Protein AF-A0A1H0DXX7-F1 (afdb_monomer)

Mean predicted aligned error: 6.41 Å

Foldseek 3Di:
DDDDPVNVCVVCVPDDPVRVVVVVVVVVVVVVVVVVVVVVVVVVVVVD

Sequence (48 aa):
MNIEKQDVLHLVDNLSEDDLRVVYTFIQEYRIAEMEVQHERNMSASSL

Solvent-accessible surface area (backbone atoms only — not comparable to full-atom values): 2913 Å² total; per-residue (Å²): 134,89,80,50,74,63,58,56,50,62,66,53,71,81,50,52,73,67,53,50,51,51,54,51,50,51,55,51,54,50,52,52,54,50,50,52,55,51,50,54,52,53,55,59,64,73,73,113

Organism: NCBI:txid745820

pLDDT: mean 88.17, std 10.89, range [53.75, 97.62]

Radius of gyration: 16.27 Å; Cα contacts (8 Å, |Δi|>4): 3; chains: 1; bounding box: 36×12×43 Å

Secondary structure (DSSP, 8-state):
----HHHHHHHHTT--HHHHHHHHHHHHHHHHHHHHHHHHHHHHHTT-

Structure (mmCIF, N/CA/C/O backbone):
data_AF-A0A1H0DXX7-F1
#
_entry.id   AF-A0A1H0DXX7-F1
#
loop_
_atom_site.group_PDB
_atom_site.id
_atom_site.type_symbol
_atom_site.label_atom_id
_atom_site.label_alt_id
_atom_site.label_comp_id
_atom_site.label_asym_id
_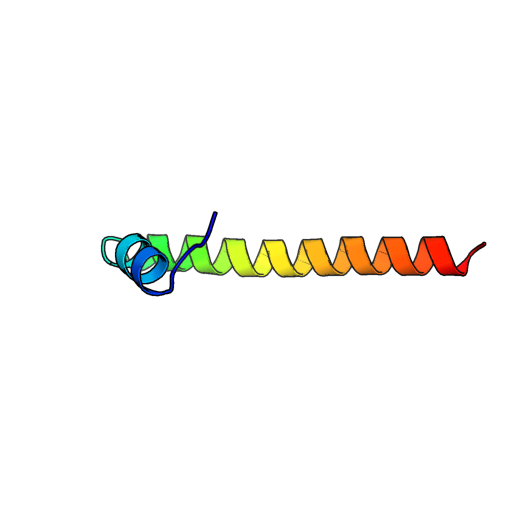atom_site.label_entity_id
_atom_site.label_seq_id
_atom_site.pdbx_PDB_ins_code
_atom_site.Cartn_x
_atom_site.Cartn_y
_atom_site.Cartn_z
_atom_site.occupancy
_atom_site.B_iso_or_equiv
_atom_site.auth_seq_id
_atom_site.auth_comp_id
_atom_site.auth_asym_id
_atom_site.auth_atom_id
_atom_site.pdbx_PDB_model_num
ATOM 1 N N . MET A 1 1 ? -12.482 -1.439 -14.359 1.00 60.44 1 MET A N 1
ATOM 2 C CA . MET A 1 1 ? -12.803 -1.614 -12.931 1.00 60.44 1 MET A CA 1
ATOM 3 C C . MET A 1 1 ? -12.689 -0.238 -12.305 1.00 60.44 1 MET A C 1
ATOM 5 O O . MET A 1 1 ? -11.580 0.270 -12.235 1.00 60.44 1 MET A O 1
ATOM 9 N N . ASN A 1 2 ? -13.814 0.417 -12.009 1.00 82.75 2 ASN A N 1
ATOM 10 C CA . ASN A 1 2 ? -13.785 1.684 -11.278 1.00 82.75 2 ASN A CA 1
ATOM 11 C C . ASN A 1 2 ? -13.632 1.331 -9.806 1.00 82.75 2 ASN A C 1
ATOM 13 O O . ASN A 1 2 ? -14.503 0.666 -9.260 1.00 82.75 2 ASN A O 1
ATOM 17 N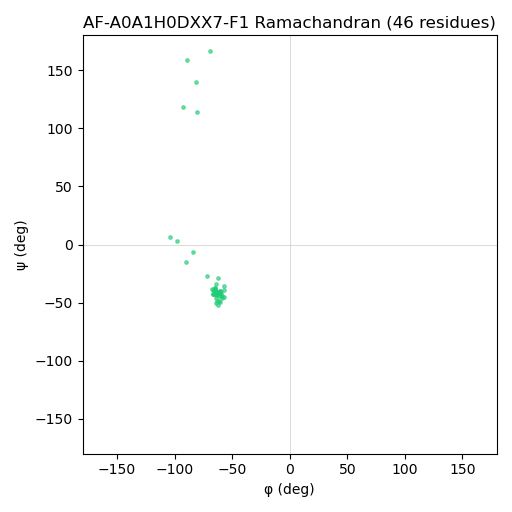 N . ILE A 1 3 ? -12.501 1.704 -9.220 1.00 83.88 3 ILE A N 1
ATOM 18 C CA . ILE A 1 3 ? -12.297 1.631 -7.778 1.00 83.88 3 ILE A CA 1
ATOM 19 C C . ILE A 1 3 ? -12.698 2.996 -7.238 1.00 83.88 3 ILE A C 1
ATOM 21 O O . ILE A 1 3 ? -12.115 4.011 -7.630 1.00 83.88 3 ILE A O 1
ATOM 25 N N . GLU A 1 4 ? -13.705 3.031 -6.380 1.00 93.56 4 GLU A N 1
ATOM 26 C CA . GLU A 1 4 ? -14.136 4.254 -5.728 1.00 93.56 4 GLU A CA 1
ATOM 27 C C . GLU A 1 4 ? -13.377 4.461 -4.419 1.00 93.56 4 GLU A C 1
ATOM 29 O O . GLU A 1 4 ? -12.838 3.539 -3.804 1.00 93.56 4 GLU A O 1
ATOM 34 N N . LYS A 1 5 ? -13.338 5.710 -3.949 1.00 88.31 5 LYS A N 1
ATOM 35 C CA . LYS A 1 5 ? -12.678 6.044 -2.682 1.00 88.31 5 LYS A CA 1
ATOM 36 C C . LYS A 1 5 ? -13.251 5.235 -1.510 1.00 88.31 5 LYS A C 1
ATOM 38 O O . LYS A 1 5 ? -12.505 4.880 -0.605 1.00 88.31 5 LYS A O 1
ATOM 43 N N . GLN A 1 6 ? -14.556 4.959 -1.523 1.00 91.62 6 GLN A N 1
ATOM 44 C CA . GLN A 1 6 ? -15.214 4.165 -0.485 1.00 91.62 6 GLN A CA 1
ATOM 45 C C . GLN A 1 6 ? -14.714 2.720 -0.460 1.00 91.62 6 GLN A C 1
ATOM 47 O O . GLN A 1 6 ? -14.492 2.198 0.626 1.00 91.62 6 GLN A O 1
ATOM 52 N N . ASP A 1 7 ? -14.435 2.115 -1.615 1.00 89.50 7 ASP A N 1
ATOM 53 C CA . ASP A 1 7 ? -13.904 0.749 -1.687 1.00 89.50 7 ASP A CA 1
ATOM 54 C C . ASP A 1 7 ? -12.541 0.644 -0.994 1.00 89.50 7 ASP A C 1
ATOM 56 O O . ASP A 1 7 ? -12.278 -0.299 -0.249 1.00 89.50 7 ASP A O 1
ATOM 60 N N . VAL A 1 8 ? -11.688 1.656 -1.182 1.00 87.12 8 VAL A N 1
ATOM 61 C CA . VAL A 1 8 ? -10.379 1.733 -0.518 1.00 87.12 8 VAL A CA 1
ATOM 62 C C . VAL A 1 8 ? -10.540 1.921 0.988 1.00 87.12 8 VAL A C 1
ATOM 64 O O . VAL A 1 8 ? -9.834 1.275 1.756 1.00 87.12 8 VAL A O 1
ATOM 67 N N . LEU A 1 9 ? -11.471 2.778 1.417 1.00 89.31 9 LEU A N 1
ATOM 68 C CA . LEU A 1 9 ? -11.738 3.003 2.839 1.00 89.31 9 LEU A CA 1
ATOM 69 C C . LEU A 1 9 ? -12.261 1.733 3.517 1.00 89.31 9 LEU A C 1
ATOM 71 O O . LEU A 1 9 ? -11.765 1.378 4.578 1.00 89.31 9 LEU A O 1
ATOM 75 N N . HIS A 1 10 ? -13.180 1.006 2.880 1.00 90.19 10 HIS A N 1
ATOM 76 C CA . HIS A 1 10 ? -13.690 -0.267 3.391 1.00 90.19 10 HIS A CA 1
ATOM 77 C C . HIS A 1 10 ? -12.620 -1.360 3.467 1.00 90.19 10 HIS A C 1
ATOM 79 O O . HIS A 1 10 ? -12.645 -2.177 4.385 1.00 90.19 10 HIS A O 1
ATOM 85 N N . LEU A 1 11 ? -11.671 -1.371 2.528 1.00 86.56 11 LEU A N 1
ATOM 86 C CA . LEU A 1 11 ? -10.557 -2.316 2.536 1.00 86.56 11 LEU A CA 1
ATOM 87 C C . LEU A 1 11 ? -9.633 -2.107 3.743 1.00 86.56 11 LEU A C 1
ATOM 89 O O . LEU A 1 11 ? -9.143 -3.080 4.310 1.00 86.56 11 LEU A O 1
ATOM 93 N N . VAL A 1 12 ? -9.397 -0.850 4.129 1.00 89.62 12 VAL A N 1
ATOM 94 C CA . VAL A 1 12 ? -8.475 -0.510 5.223 1.00 89.62 12 VAL A CA 1
ATOM 95 C C . VAL A 1 12 ? -9.142 -0.448 6.599 1.00 89.62 12 VAL A C 1
ATOM 97 O O . VAL A 1 12 ? -8.440 -0.482 7.602 1.00 89.62 12 VAL A O 1
ATOM 100 N N . ASP A 1 13 ? -10.476 -0.399 6.659 1.00 91.94 13 ASP A N 1
ATOM 101 C CA . ASP A 1 13 ? -11.256 -0.178 7.891 1.00 91.94 13 ASP A CA 1
ATOM 102 C C . ASP A 1 13 ? -11.059 -1.274 8.954 1.00 91.94 13 ASP A C 1
ATOM 104 O O . ASP A 1 13 ? -11.147 -1.018 10.151 1.00 91.94 13 ASP A O 1
ATOM 108 N N . ASN A 1 14 ? -10.765 -2.503 8.519 1.00 91.81 14 ASN A N 1
ATOM 109 C CA . ASN A 1 14 ? -10.568 -3.659 9.403 1.00 91.81 14 ASN A CA 1
ATOM 110 C C . ASN A 1 14 ? -9.093 -4.045 9.585 1.00 91.81 14 ASN A C 1
ATOM 112 O O . ASN A 1 14 ? -8.803 -5.088 10.172 1.00 91.81 14 ASN A O 1
ATOM 116 N N . LEU A 1 15 ? -8.164 -3.251 9.051 1.00 95.06 15 LEU A N 1
ATOM 117 C CA . LEU A 1 15 ? -6.738 -3.527 9.159 1.00 95.06 15 LEU A CA 1
ATOM 118 C C . LEU A 1 15 ? -6.199 -3.062 10.509 1.00 95.06 15 LEU A C 1
ATOM 120 O O . LEU A 1 15 ? -6.547 -1.990 11.006 1.00 95.06 15 LEU A O 1
ATOM 124 N N . SER A 1 16 ? -5.311 -3.864 11.094 1.00 96.56 16 SER A N 1
ATOM 125 C CA . SER A 1 16 ? -4.534 -3.417 12.247 1.00 96.56 16 SER A CA 1
ATOM 126 C C . SER A 1 16 ? -3.514 -2.3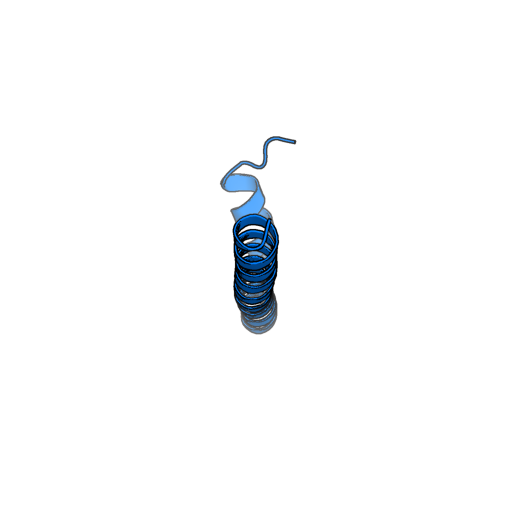48 11.832 1.00 96.56 16 SER A C 1
ATOM 128 O O . SER A 1 16 ? -3.220 -2.165 10.649 1.00 96.56 16 SER A O 1
ATOM 130 N N . GLU A 1 17 ? -2.930 -1.643 12.805 1.00 95.62 17 GLU A N 1
ATOM 131 C CA . GLU A 1 17 ? -1.846 -0.691 12.522 1.00 95.62 17 GLU A CA 1
ATOM 132 C C . GLU A 1 17 ? -0.668 -1.366 11.798 1.00 95.62 17 GLU A C 1
ATOM 134 O O . GLU A 1 17 ? -0.098 -0.789 10.869 1.00 95.62 17 GLU A O 1
ATOM 139 N N . ASP A 1 18 ? -0.332 -2.598 12.183 1.00 97.62 18 ASP A N 1
ATOM 140 C CA . ASP A 1 18 ? 0.750 -3.361 11.561 1.00 97.62 18 ASP A CA 1
ATOM 141 C C . ASP A 1 18 ? 0.417 -3.713 10.107 1.00 97.62 18 ASP A C 1
ATOM 143 O O . ASP A 1 18 ? 1.257 -3.532 9.222 1.00 97.62 18 ASP A O 1
ATOM 147 N N . ASP A 1 19 ? -0.822 -4.122 9.826 1.00 96.19 19 ASP A N 1
ATOM 148 C CA . ASP A 1 19 ? -1.270 -4.393 8.456 1.00 96.19 19 ASP A CA 1
ATOM 149 C C . ASP A 1 19 ? -1.230 -3.122 7.594 1.00 96.19 19 ASP A C 1
ATOM 151 O O . ASP A 1 19 ? -0.749 -3.143 6.459 1.00 96.19 19 ASP A O 1
ATOM 155 N N . LEU A 1 20 ? -1.675 -1.984 8.141 1.00 95.06 20 LEU A N 1
ATOM 156 C CA . LEU A 1 20 ? -1.594 -0.688 7.463 1.00 95.06 20 LEU A CA 1
ATOM 157 C C . LEU A 1 20 ? -0.148 -0.298 7.163 1.00 95.06 20 LEU A C 1
ATOM 159 O O . LEU A 1 20 ? 0.143 0.222 6.083 1.00 95.06 20 LEU A O 1
ATOM 163 N N . ARG A 1 21 ? 0.770 -0.570 8.095 1.00 96.88 21 ARG A N 1
ATOM 164 C CA . ARG A 1 21 ? 2.200 -0.321 7.910 1.00 96.88 21 ARG A CA 1
ATOM 165 C C . ARG A 1 21 ? 2.763 -1.170 6.773 1.00 9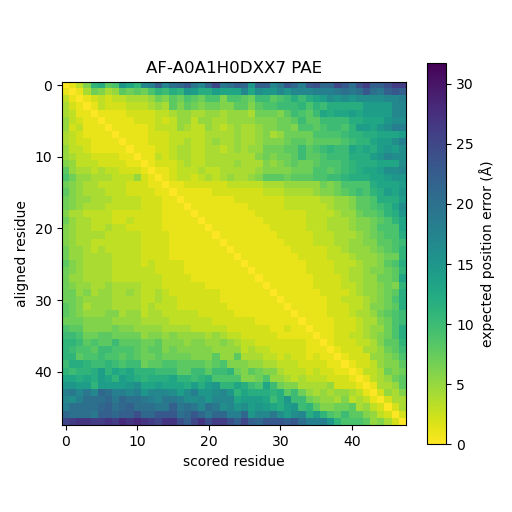6.88 21 ARG A C 1
ATOM 167 O O . ARG A 1 21 ? 3.486 -0.635 5.937 1.00 96.88 21 ARG A O 1
ATOM 174 N N . VAL A 1 22 ? 2.383 -2.446 6.686 1.00 96.19 22 VAL A N 1
ATOM 175 C CA . VAL A 1 22 ? 2.776 -3.336 5.581 1.00 96.19 22 VAL A CA 1
ATOM 176 C C . VAL A 1 22 ? 2.255 -2.818 4.239 1.00 96.19 22 VAL A C 1
ATOM 178 O O . VAL A 1 22 ? 3.033 -2.697 3.292 1.00 96.19 22 VAL A O 1
ATOM 181 N N . VAL A 1 23 ? 0.968 -2.462 4.153 1.00 94.25 23 VAL A N 1
ATOM 182 C CA . VAL A 1 23 ? 0.365 -1.917 2.922 1.00 94.25 23 VAL A CA 1
ATOM 183 C C . VAL A 1 23 ? 1.062 -0.625 2.500 1.00 94.25 23 VAL A C 1
ATOM 185 O O . VAL A 1 23 ? 1.396 -0.453 1.327 1.00 94.25 23 VAL A O 1
ATOM 188 N N . TYR A 1 24 ? 1.327 0.273 3.450 1.00 94.62 24 TYR A N 1
ATOM 189 C CA . TYR A 1 24 ? 2.042 1.514 3.179 1.00 94.62 24 TYR A CA 1
ATOM 190 C C . TYR A 1 24 ? 3.449 1.250 2.633 1.00 94.62 24 TYR A C 1
ATOM 192 O O . TYR A 1 24 ? 3.813 1.812 1.599 1.00 94.62 24 TYR A O 1
ATOM 200 N N . THR A 1 25 ? 4.223 0.379 3.286 1.00 96.88 25 THR A N 1
ATOM 201 C CA . THR A 1 25 ? 5.567 0.011 2.828 1.00 96.88 25 THR A CA 1
ATOM 202 C C . THR A 1 25 ? 5.525 -0.582 1.425 1.00 96.88 25 THR A C 1
ATOM 204 O O . THR A 1 25 ? 6.280 -0.141 0.566 1.00 96.88 25 THR A O 1
ATOM 207 N N . PHE A 1 26 ? 4.598 -1.501 1.148 1.00 96.50 26 PHE A N 1
ATOM 208 C CA . PHE A 1 26 ? 4.441 -2.079 -0.186 1.00 96.50 26 PHE A CA 1
ATOM 209 C C . PHE A 1 26 ? 4.192 -1.010 -1.262 1.00 96.50 26 PHE A C 1
ATOM 211 O O . PHE A 1 26 ? 4.821 -1.039 -2.317 1.00 96.50 26 PHE A O 1
A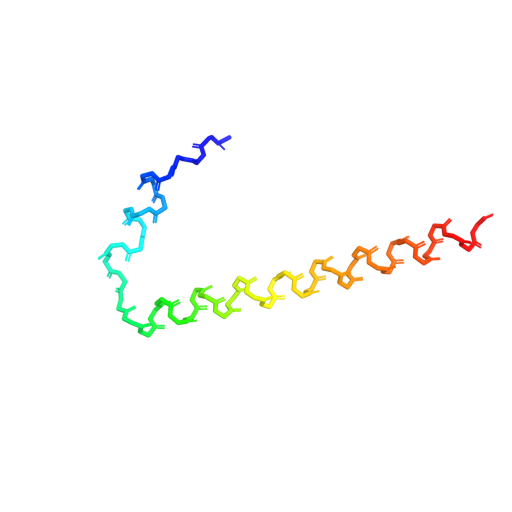TOM 218 N N . ILE A 1 27 ? 3.312 -0.038 -0.993 1.00 95.44 27 ILE A N 1
ATOM 219 C CA . 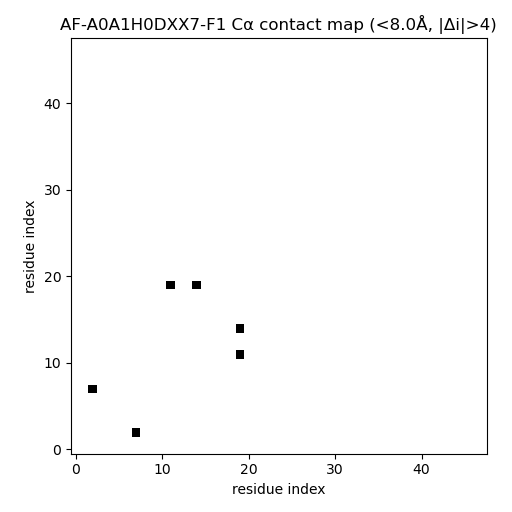ILE A 1 27 ? 3.033 1.061 -1.930 1.00 95.44 27 ILE A CA 1
ATOM 220 C C . ILE A 1 27 ? 4.291 1.898 -2.189 1.00 95.44 27 ILE A C 1
ATOM 222 O O . ILE A 1 27 ? 4.525 2.302 -3.327 1.00 95.44 27 ILE A O 1
ATOM 226 N N . GLN A 1 28 ? 5.098 2.175 -1.161 1.00 97.25 28 GLN A N 1
ATOM 227 C CA . GLN A 1 28 ? 6.341 2.934 -1.329 1.00 97.25 28 GLN A CA 1
ATOM 228 C C . GLN A 1 28 ? 7.343 2.181 -2.207 1.00 97.25 28 GLN A C 1
ATOM 230 O O . GLN A 1 28 ? 7.813 2.737 -3.196 1.00 97.25 28 GLN A O 1
ATOM 235 N N . GLU A 1 29 ? 7.601 0.910 -1.897 1.00 97.50 29 GLU A N 1
ATOM 236 C CA . GLU A 1 29 ? 8.522 0.064 -2.666 1.00 97.50 29 GLU A CA 1
ATOM 237 C C . GLU A 1 29 ? 8.066 -0.087 -4.122 1.00 97.50 29 GLU A C 1
ATOM 239 O O . GLU A 1 29 ? 8.863 0.057 -5.048 1.00 97.50 29 GLU A O 1
ATOM 244 N N . TYR A 1 30 ? 6.762 -0.286 -4.350 1.00 96.62 30 TYR A N 1
ATOM 245 C CA . TYR A 1 30 ? 6.206 -0.351 -5.700 1.00 96.62 30 TYR A CA 1
ATOM 246 C C . TYR A 1 30 ? 6.466 0.940 -6.489 1.00 96.62 30 TYR A C 1
ATOM 248 O O . TYR A 1 30 ? 6.874 0.882 -7.647 1.00 96.62 30 TYR A O 1
ATOM 256 N N . ARG A 1 31 ? 6.264 2.114 -5.875 1.00 95.94 31 ARG A N 1
ATOM 257 C CA . ARG A 1 31 ? 6.507 3.407 -6.540 1.00 95.94 31 ARG A CA 1
ATOM 258 C C . ARG A 1 31 ? 7.981 3.615 -6.868 1.00 95.94 31 ARG A C 1
ATOM 260 O O . ARG A 1 31 ? 8.282 4.167 -7.922 1.00 95.94 31 ARG A O 1
ATOM 267 N N . ILE A 1 32 ? 8.882 3.178 -5.990 1.00 95.69 32 ILE A N 1
ATOM 268 C CA . ILE A 1 32 ? 10.327 3.223 -6.238 1.00 95.69 32 ILE A CA 1
ATOM 269 C C . ILE A 1 32 ? 10.667 2.348 -7.449 1.00 95.69 32 ILE A C 1
ATOM 271 O O . ILE A 1 32 ? 11.244 2.846 -8.414 1.00 95.69 32 ILE A O 1
ATOM 275 N N . ALA A 1 33 ? 10.220 1.090 -7.454 1.00 95.50 33 ALA A N 1
ATOM 276 C CA . ALA A 1 33 ? 10.461 0.168 -8.561 1.00 95.50 33 ALA A CA 1
ATOM 277 C C . ALA A 1 33 ? 9.862 0.672 -9.890 1.00 95.50 33 ALA A C 1
ATOM 279 O O . ALA A 1 33 ? 10.485 0.568 -10.945 1.00 95.50 33 ALA A O 1
ATOM 280 N N . GLU A 1 34 ? 8.666 1.267 -9.861 1.00 95.62 34 GLU A N 1
ATOM 281 C CA . GLU A 1 34 ? 8.039 1.855 -11.049 1.00 95.62 34 GLU A CA 1
ATOM 282 C C . GLU A 1 34 ? 8.865 3.025 -11.609 1.00 95.62 34 GLU A C 1
ATOM 284 O O . GLU A 1 34 ? 9.046 3.133 -12.826 1.00 95.62 34 GLU A O 1
ATOM 289 N N . MET A 1 35 ? 9.419 3.872 -10.736 1.00 93.75 35 MET A N 1
ATOM 290 C CA . MET A 1 35 ? 10.311 4.960 -11.140 1.00 93.75 35 MET A CA 1
ATOM 291 C C . MET A 1 35 ? 11.608 4.443 -11.771 1.00 93.75 35 MET A C 1
ATOM 293 O O . MET A 1 35 ? 12.056 5.012 -12.767 1.00 93.75 35 MET A O 1
ATOM 297 N N . GLU A 1 36 ? 12.192 3.372 -11.235 1.00 93.25 36 GLU A N 1
ATOM 298 C CA . GLU A 1 36 ? 13.393 2.737 -11.792 1.00 93.25 36 GLU A CA 1
ATOM 299 C C . GLU A 1 36 ? 13.127 2.175 -13.193 1.00 93.25 36 GLU A C 1
ATOM 301 O O . GLU A 1 36 ? 13.836 2.515 -14.141 1.00 93.25 36 GLU A O 1
ATOM 306 N N . VAL A 1 37 ? 12.034 1.426 -13.367 1.00 92.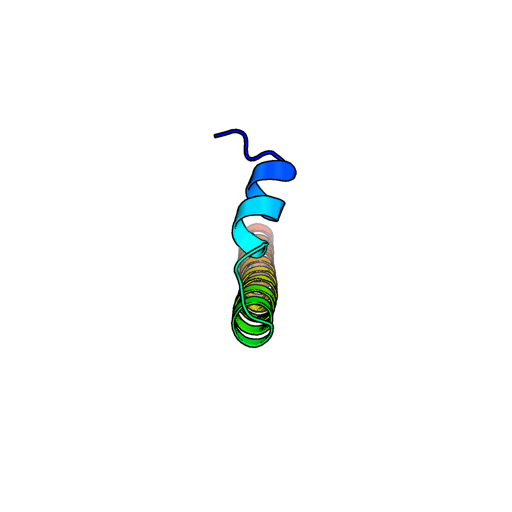06 37 VAL A N 1
ATOM 307 C CA . VAL A 1 37 ? 11.625 0.897 -14.680 1.00 92.06 37 VAL A CA 1
ATOM 308 C C . VAL A 1 37 ? 11.386 2.028 -15.682 1.00 92.06 37 VAL A C 1
ATOM 310 O O . VAL A 1 37 ? 11.780 1.937 -16.849 1.00 92.06 37 VAL A O 1
ATOM 313 N N . GLN A 1 38 ? 10.744 3.117 -15.253 1.00 89.25 38 GLN A N 1
ATOM 314 C CA . GLN A 1 38 ? 10.513 4.275 -16.113 1.00 89.25 38 GLN A CA 1
ATOM 315 C C . GLN A 1 38 ? 11.832 4.966 -16.497 1.00 89.25 38 GLN A C 1
ATOM 317 O O . GLN A 1 38 ? 12.002 5.383 -17.646 1.00 89.25 38 GLN A O 1
ATOM 322 N N . HIS A 1 39 ? 12.779 5.068 -15.563 1.00 85.38 39 HIS A N 1
ATOM 323 C CA . HIS A 1 39 ? 14.104 5.631 -15.806 1.00 85.38 39 HIS A CA 1
ATOM 324 C C . HIS A 1 39 ? 14.906 4.795 -16.815 1.00 85.38 39 HIS A C 1
ATOM 326 O O . HIS A 1 39 ? 15.434 5.345 -17.783 1.00 85.38 39 HIS A O 1
ATOM 332 N N . GLU A 1 40 ? 14.925 3.470 -16.657 1.00 86.19 40 GLU A N 1
ATOM 333 C CA . GLU A 1 40 ? 15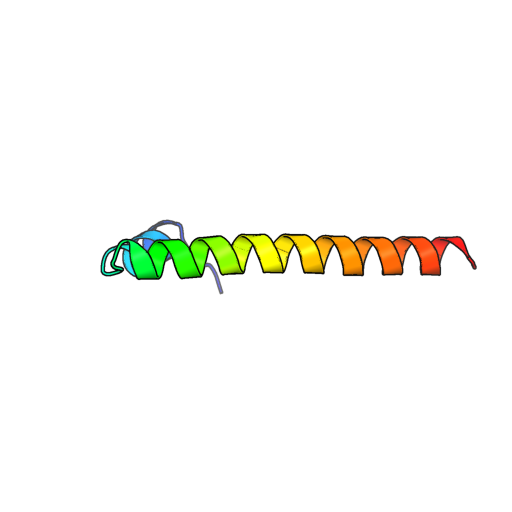.588 2.544 -17.583 1.00 86.19 40 GLU A CA 1
ATOM 334 C C . GLU A 1 40 ? 14.997 2.608 -18.996 1.00 86.19 40 GLU A C 1
ATOM 336 O O . GLU A 1 40 ? 15.734 2.638 -19.989 1.00 86.19 40 GLU A O 1
ATOM 341 N N . ARG A 1 41 ? 13.664 2.696 -19.110 1.00 81.94 41 ARG A N 1
ATOM 342 C CA . ARG A 1 41 ? 12.982 2.869 -20.403 1.00 81.94 41 ARG A CA 1
ATOM 343 C C . ARG A 1 41 ? 13.386 4.170 -21.092 1.00 81.94 41 ARG A C 1
ATOM 345 O O . ARG A 1 41 ? 13.675 4.156 -22.286 1.00 81.94 41 ARG A O 1
ATOM 352 N N . ASN A 1 42 ? 13.451 5.276 -20.352 1.00 75.62 42 ASN A N 1
ATOM 353 C CA . ASN A 1 42 ? 13.834 6.580 -20.898 1.00 75.62 42 ASN A CA 1
ATOM 354 C C . ASN A 1 42 ? 15.307 6.624 -21.339 1.00 75.62 42 ASN A C 1
ATOM 356 O O . ASN A 1 42 ? 15.620 7.210 -22.377 1.00 75.62 42 ASN A O 1
ATOM 360 N N . MET A 1 43 ? 16.206 5.983 -20.586 1.00 77.44 43 MET A N 1
ATOM 361 C CA . MET A 1 43 ? 17.622 5.853 -20.954 1.00 77.44 43 MET A CA 1
ATOM 362 C C . MET A 1 43 ? 17.803 5.001 -22.217 1.00 77.44 43 MET A C 1
ATOM 364 O O . MET A 1 43 ? 18.552 5.373 -23.121 1.00 77.44 43 MET A O 1
ATOM 368 N N . SER A 1 44 ? 17.062 3.897 -22.317 1.00 72.88 44 SER A N 1
ATOM 369 C CA . SER A 1 44 ? 17.094 3.005 -23.481 1.00 72.88 44 SER A CA 1
ATOM 370 C C . SER A 1 44 ? 16.541 3.680 -24.742 1.00 72.88 44 SER A C 1
ATOM 372 O O . SER A 1 44 ? 17.104 3.523 -25.821 1.00 72.88 44 SER A O 1
ATOM 374 N N . ALA A 1 45 ? 15.475 4.475 -24.610 1.00 68.31 45 ALA A N 1
ATOM 375 C CA . ALA A 1 45 ? 14.870 5.220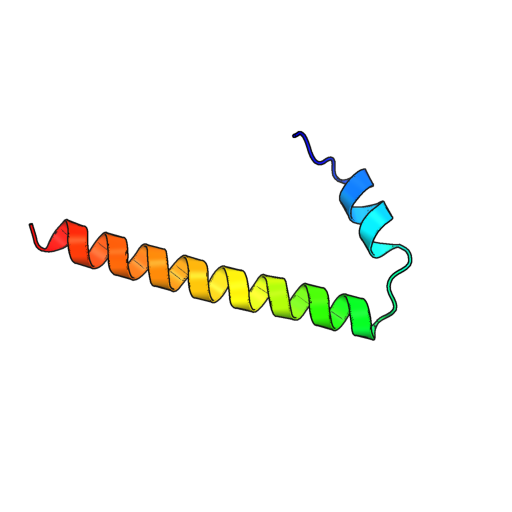 -25.716 1.00 68.31 45 ALA A CA 1
ATOM 376 C C . ALA A 1 45 ? 15.717 6.410 -26.201 1.00 68.31 45 ALA A C 1
ATOM 378 O O . ALA A 1 45 ? 15.614 6.785 -27.362 1.00 68.31 45 ALA A O 1
ATOM 379 N N . SER A 1 46 ? 16.551 6.996 -25.335 1.00 63.56 46 SER A N 1
ATOM 380 C CA . SER A 1 46 ? 17.434 8.123 -25.690 1.00 63.56 46 SER A CA 1
ATOM 381 C C . SER A 1 46 ? 18.759 7.683 -26.329 1.00 63.56 46 SER A C 1
ATOM 383 O O . SER A 1 46 ? 19.547 8.527 -26.746 1.00 63.56 46 SER A O 1
ATOM 385 N N . SER A 1 47 ? 19.024 6.374 -26.366 1.00 61.31 47 SER A N 1
ATOM 386 C CA . SER A 1 47 ? 20.256 5.778 -26.905 1.00 61.31 47 SER A CA 1
ATOM 387 C C . SER A 1 47 ? 20.104 5.268 -28.352 1.00 61.31 47 SER A C 1
ATOM 389 O O . SER A 1 47 ? 21.041 4.670 -28.881 1.00 61.31 47 SER A O 1
ATOM 391 N N . LEU A 1 48 ? 18.932 5.477 -28.969 1.00 53.75 48 LEU A N 1
ATOM 392 C CA . LEU A 1 48 ? 18.588 5.167 -30.366 1.00 53.75 48 LEU A CA 1
ATOM 393 C C . LEU A 1 48 ? 18.490 6.458 -31.186 1.00 53.75 48 LEU A C 1
ATOM 395 O O . LEU A 1 48 ? 18.882 6.413 -32.373 1.00 53.75 48 LEU A O 1
#